Protein AF-A0A948QYW9-F1 (afdb_monomer_lite)

Structure (mmCIF, N/CA/C/O backbone):
data_AF-A0A948QYW9-F1
#
_entry.id   AF-A0A948QYW9-F1
#
loop_
_atom_site.group_PDB
_atom_site.id
_atom_site.type_symbol
_atom_site.label_atom_id
_atom_site.label_alt_id
_atom_site.label_comp_id
_atom_site.label_asym_id
_atom_site.label_entity_id
_atom_site.label_seq_id
_atom_site.pdbx_PDB_ins_code
_atom_site.Cartn_x
_atom_site.Cartn_y
_atom_site.Cartn_z
_atom_site.occupancy
_atom_site.B_iso_or_equiv
_atom_site.auth_seq_id
_atom_site.auth_comp_id
_atom_site.auth_asym_id
_atom_site.auth_atom_id
_atom_site.pdbx_PDB_model_num
ATOM 1 N N . GLY A 1 1 ? -10.406 -4.459 -4.417 1.00 82.38 1 GLY A N 1
ATOM 2 C CA . GLY A 1 1 ? -9.027 -4.990 -4.497 1.00 82.38 1 GLY A CA 1
ATOM 3 C C . GLY A 1 1 ? -8.534 -5.099 -3.079 1.00 82.38 1 GLY A C 1
ATOM 4 O O . GLY A 1 1 ? -8.636 -4.100 -2.381 1.00 82.38 1 GLY A O 1
ATOM 5 N N . TRP A 1 2 ? -8.068 -6.275 -2.646 1.00 90.50 2 TRP A N 1
ATOM 6 C CA . TRP A 1 2 ? -8.115 -6.686 -1.231 1.00 90.50 2 TRP A CA 1
ATOM 7 C C . TRP A 1 2 ? -7.677 -5.621 -0.209 1.00 90.50 2 TRP A C 1
ATOM 9 O O . TRP A 1 2 ? -8.392 -5.369 0.759 1.00 90.50 2 TRP A O 1
ATOM 19 N N . TYR A 1 3 ? -6.552 -4.936 -0.434 1.00 90.06 3 TYR A N 1
ATOM 20 C CA . TYR A 1 3 ? -6.045 -3.932 0.509 1.00 90.06 3 TYR A CA 1
ATOM 21 C C . TYR A 1 3 ? -6.935 -2.679 0.601 1.00 90.06 3 TYR A C 1
ATOM 23 O O . TYR A 1 3 ? -7.117 -2.141 1.691 1.00 90.06 3 TYR A O 1
ATOM 31 N N . LYS A 1 4 ? -7.541 -2.234 -0.510 1.00 91.19 4 LYS A N 1
ATOM 32 C CA . LYS A 1 4 ? -8.491 -1.105 -0.524 1.00 91.19 4 LYS A CA 1
ATOM 33 C C . LYS A 1 4 ? -9.770 -1.464 0.227 1.00 91.19 4 LYS A C 1
ATOM 35 O O . LYS A 1 4 ? -10.276 -0.657 1.004 1.00 91.19 4 LYS A O 1
ATOM 40 N N . ASP A 1 5 ? -10.243 -2.693 0.034 1.00 95.38 5 ASP A N 1
ATOM 41 C CA . ASP A 1 5 ? -11.458 -3.193 0.677 1.00 95.38 5 ASP A CA 1
ATOM 42 C C . ASP A 1 5 ? -11.230 -3.303 2.193 1.00 95.38 5 ASP A C 1
ATOM 44 O O . ASP A 1 5 ? -12.045 -2.830 2.981 1.00 95.38 5 ASP A O 1
ATOM 48 N N . ARG A 1 6 ? -10.063 -3.809 2.618 1.00 92.94 6 ARG A N 1
ATOM 49 C CA . ARG A 1 6 ? -9.656 -3.850 4.032 1.00 92.94 6 ARG A CA 1
ATOM 50 C C . ARG A 1 6 ? -9.613 -2.459 4.668 1.00 92.94 6 ARG A C 1
ATOM 52 O O . ARG A 1 6 ? -10.169 -2.282 5.750 1.00 92.94 6 ARG A O 1
ATOM 59 N N . ILE A 1 7 ? -8.975 -1.490 4.005 1.00 94.00 7 ILE A N 1
ATOM 60 C CA . ILE A 1 7 ? -8.888 -0.092 4.467 1.00 94.00 7 ILE A CA 1
ATOM 61 C C . ILE A 1 7 ? -10.289 0.494 4.667 1.00 94.00 7 ILE A C 1
ATOM 63 O O . ILE A 1 7 ? -10.559 1.107 5.701 1.00 94.00 7 ILE A O 1
ATOM 67 N N . SER A 1 8 ? -11.190 0.252 3.710 1.00 95.06 8 SER A N 1
ATOM 68 C CA . SER A 1 8 ? -12.576 0.720 3.761 1.00 95.06 8 SER A CA 1
ATOM 69 C C . SER A 1 8 ? -13.369 0.066 4.900 1.00 95.06 8 SER A C 1
ATOM 71 O O . SER A 1 8 ? -13.900 0.766 5.763 1.00 95.06 8 SER A O 1
ATOM 73 N N . VAL A 1 9 ? -13.378 -1.270 4.974 1.00 96.31 9 VAL A N 1
ATOM 74 C CA . VAL A 1 9 ? -14.116 -2.040 5.993 1.00 96.31 9 VAL A CA 1
ATOM 75 C C . VAL A 1 9 ? -13.648 -1.692 7.406 1.00 96.31 9 VAL A C 1
ATOM 77 O O . VAL A 1 9 ? -14.464 -1.531 8.313 1.00 96.31 9 VAL A O 1
ATOM 80 N N . LYS A 1 10 ? -12.336 -1.520 7.603 1.00 95.12 10 LYS A N 1
ATOM 81 C CA . LYS A 1 10 ? -11.750 -1.152 8.901 1.00 95.12 10 LYS A CA 1
ATOM 82 C C 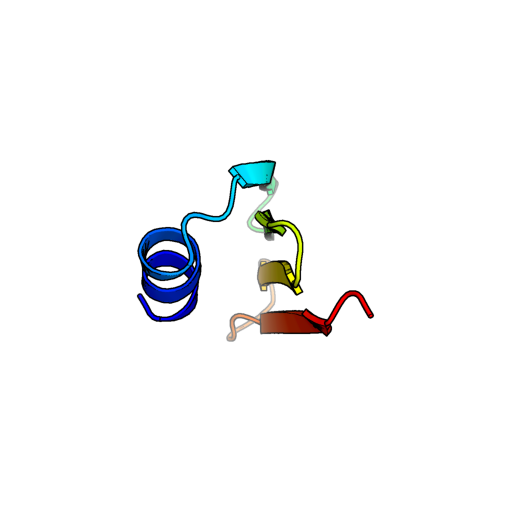. LYS A 1 10 ? -11.789 0.348 9.196 1.00 95.12 10 LYS A C 1
ATOM 84 O O . LYS A 1 10 ? -11.224 0.767 10.212 1.00 95.12 10 LYS A O 1
ATOM 89 N N . LYS A 1 11 ? -12.438 1.141 8.332 1.00 95.88 11 LYS A N 1
ATOM 90 C CA . LYS A 1 11 ? -12.582 2.601 8.445 1.00 95.88 11 LYS A CA 1
ATOM 91 C C . LYS A 1 11 ? -11.242 3.287 8.736 1.00 95.88 11 LYS A C 1
ATOM 93 O O . LYS A 1 11 ? -11.145 4.153 9.604 1.00 95.88 11 LYS A O 1
ATOM 98 N N . MET A 1 12 ? -10.188 2.839 8.058 1.00 96.88 12 MET A N 1
ATOM 99 C CA . MET A 1 12 ? -8.846 3.384 8.227 1.00 96.88 12 MET A CA 1
ATOM 100 C C . MET A 1 12 ? -8.743 4.743 7.537 1.00 96.88 12 MET A C 1
ATOM 102 O O . MET A 1 12 ? -9.184 4.912 6.402 1.00 96.88 12 MET A O 1
ATOM 106 N N . GLY A 1 13 ? -8.128 5.709 8.215 1.00 96.69 13 GLY A N 1
ATOM 107 C CA . GLY A 1 13 ? -7.809 7.001 7.621 1.00 96.69 13 GLY A CA 1
ATOM 108 C C . GLY A 1 13 ? -6.543 6.896 6.779 1.00 96.69 13 GLY A C 1
ATOM 109 O O . GLY A 1 13 ? -5.532 6.373 7.258 1.00 96.69 13 GLY A O 1
ATOM 110 N N . ILE A 1 14 ? -6.582 7.412 5.550 1.00 96.31 14 ILE A N 1
ATOM 111 C CA . ILE A 1 14 ? -5.393 7.508 4.698 1.00 96.31 14 ILE A CA 1
ATOM 112 C C . ILE A 1 14 ? -4.390 8.463 5.351 1.00 96.31 14 ILE A C 1
ATOM 114 O O . ILE A 1 14 ? -4.745 9.568 5.759 1.00 96.31 14 ILE A O 1
ATOM 118 N N . LYS A 1 15 ? -3.147 8.005 5.494 1.00 96.31 15 LYS A N 1
ATOM 119 C CA . LYS A 1 15 ? -2.032 8.754 6.090 1.00 96.31 15 LYS A CA 1
ATOM 120 C C . LYS A 1 15 ? -1.060 9.248 5.042 1.00 96.31 15 LYS A C 1
ATOM 122 O O . LYS A 1 15 ? -0.585 10.370 5.140 1.00 96.31 15 LYS A O 1
ATOM 127 N N . ASN A 1 16 ? -0.785 8.412 4.052 1.00 94.56 16 ASN A N 1
ATOM 128 C CA . ASN A 1 16 ? 0.068 8.776 2.943 1.00 94.56 16 ASN A CA 1
ATOM 129 C C . ASN A 1 16 ? -0.464 8.136 1.667 1.00 94.56 16 ASN A C 1
ATOM 131 O O . ASN A 1 16 ? -0.910 6.986 1.679 1.00 94.56 16 ASN A O 1
ATOM 135 N N . PHE A 1 17 ? -0.419 8.888 0.580 1.00 94.69 17 PHE A N 1
ATOM 136 C CA . PHE A 1 17 ? -0.703 8.376 -0.745 1.00 94.69 17 PHE A CA 1
ATOM 137 C C . PHE A 1 17 ? 0.240 9.056 -1.726 1.00 94.69 17 PHE A C 1
ATOM 139 O O . PHE A 1 17 ? 0.102 10.243 -2.010 1.00 94.69 17 PHE A O 1
ATOM 146 N N . ILE A 1 18 ? 1.220 8.296 -2.200 1.00 94.88 18 ILE A N 1
ATOM 147 C CA . ILE A 1 18 ? 2.217 8.746 -3.164 1.00 94.88 18 ILE A CA 1
ATOM 148 C C . ILE A 1 18 ? 2.101 7.846 -4.380 1.00 94.88 18 ILE A C 1
ATOM 150 O O . ILE A 1 18 ? 2.043 6.625 -4.256 1.00 94.88 18 ILE A O 1
ATOM 154 N N . GLN A 1 19 ? 2.080 8.461 -5.550 1.00 94.25 19 GLN A N 1
ATOM 155 C CA . GLN A 1 19 ? 2.124 7.782 -6.830 1.00 94.25 19 GLN A CA 1
ATOM 156 C C . GLN A 1 19 ? 3.126 8.523 -7.700 1.00 94.25 19 GLN A C 1
ATOM 158 O O . GLN A 1 19 ? 2.972 9.717 -7.955 1.00 94.25 19 GLN A O 1
ATOM 163 N N . THR A 1 20 ? 4.160 7.818 -8.135 1.00 94.38 20 THR A N 1
ATOM 164 C CA . THR A 1 20 ? 5.177 8.342 -9.037 1.00 94.38 20 THR A CA 1
ATOM 165 C C . THR A 1 20 ? 5.291 7.452 -10.264 1.00 94.38 20 THR A C 1
ATOM 167 O O . THR A 1 20 ? 5.187 6.224 -10.195 1.00 94.38 20 THR A O 1
ATOM 170 N N . ASN A 1 21 ? 5.485 8.107 -11.404 1.00 92.25 21 ASN A N 1
ATOM 171 C CA . ASN A 1 21 ? 5.821 7.478 -12.667 1.00 92.25 21 ASN A CA 1
ATOM 172 C C . ASN A 1 21 ? 6.894 8.331 -13.344 1.00 92.25 21 ASN A C 1
ATOM 174 O O . ASN A 1 21 ? 6.613 9.463 -13.738 1.00 92.25 21 ASN A O 1
ATOM 178 N N . THR A 1 22 ? 8.106 7.795 -13.456 1.00 91.88 22 THR A N 1
ATOM 179 C CA . THR A 1 22 ? 9.239 8.502 -14.056 1.00 91.88 22 THR A CA 1
ATOM 180 C C . THR A 1 22 ? 10.067 7.537 -14.887 1.00 91.88 22 THR A C 1
ATOM 182 O O . THR A 1 22 ? 10.584 6.551 -14.360 1.00 91.88 22 THR A O 1
ATOM 185 N N . ASN A 1 23 ? 10.251 7.856 -16.173 1.00 87.38 23 ASN A N 1
ATOM 186 C CA . ASN A 1 23 ? 11.085 7.087 -17.105 1.00 87.38 23 ASN A CA 1
ATOM 187 C C . ASN A 1 23 ? 10.758 5.581 -17.085 1.00 87.38 23 ASN A C 1
ATOM 189 O O . ASN A 1 23 ? 11.651 4.756 -16.924 1.00 87.38 23 ASN A O 1
ATOM 193 N N . GLY A 1 24 ? 9.464 5.242 -17.142 1.00 84.56 24 GLY A N 1
ATOM 194 C CA . GLY A 1 24 ? 8.978 3.856 -17.131 1.00 84.56 24 GLY A CA 1
ATOM 195 C C . GLY A 1 24 ? 8.971 3.175 -15.755 1.00 84.56 24 GLY A C 1
ATOM 196 O O . GLY A 1 24 ? 8.406 2.092 -15.613 1.00 84.56 24 GLY A O 1
ATOM 197 N N . ASN A 1 25 ? 9.527 3.812 -14.718 1.00 90.75 25 ASN A N 1
ATOM 198 C CA . ASN A 1 25 ? 9.475 3.310 -13.347 1.00 90.75 25 ASN A CA 1
ATOM 199 C C .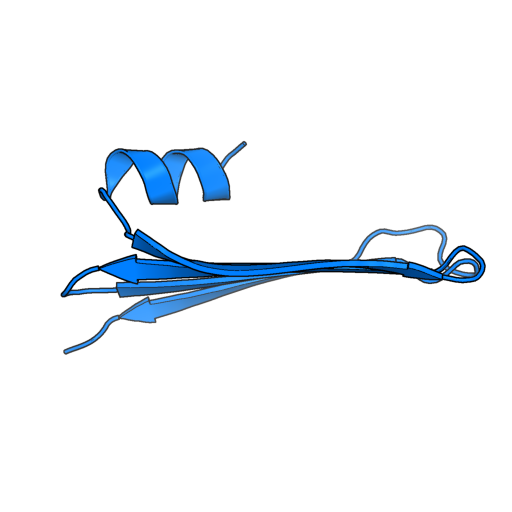 ASN A 1 25 ? 8.201 3.777 -12.644 1.00 90.75 25 ASN A C 1
ATOM 201 O O . ASN A 1 25 ? 7.906 4.971 -12.624 1.00 90.75 25 ASN A O 1
ATOM 205 N N . TYR A 1 26 ? 7.509 2.848 -11.994 1.00 93.75 26 TYR A N 1
ATOM 206 C CA . TYR A 1 26 ? 6.323 3.092 -11.183 1.00 93.75 26 TYR A CA 1
ATOM 207 C C . TYR A 1 26 ? 6.625 2.823 -9.709 1.00 93.75 26 TYR A C 1
ATOM 209 O O . TYR A 1 26 ? 7.164 1.768 -9.374 1.00 93.75 26 TYR A O 1
ATOM 217 N N . SER A 1 27 ? 6.214 3.737 -8.829 1.00 94.50 27 SER A N 1
ATOM 218 C CA . SER A 1 27 ? 6.176 3.509 -7.381 1.00 94.50 27 SER A CA 1
ATOM 219 C C . SER A 1 27 ? 4.891 4.095 -6.799 1.00 94.50 27 SER A C 1
ATOM 221 O O . SER A 1 27 ? 4.607 5.285 -6.933 1.00 94.50 27 SER A O 1
ATOM 223 N N . ASN A 1 28 ? 4.079 3.246 -6.173 1.00 95.25 28 ASN A N 1
ATOM 224 C CA . ASN A 1 28 ? 2.890 3.658 -5.441 1.00 95.25 28 ASN A CA 1
ATOM 225 C C . ASN A 1 28 ? 3.025 3.249 -3.980 1.00 95.25 28 ASN A C 1
ATOM 227 O O . ASN A 1 28 ? 3.154 2.065 -3.672 1.00 95.25 28 ASN A O 1
ATOM 231 N N . LEU A 1 29 ? 2.896 4.219 -3.086 1.00 96.25 29 LEU A N 1
ATOM 232 C CA . LEU A 1 29 ? 2.801 4.013 -1.652 1.00 96.25 29 LEU A CA 1
ATOM 233 C C . LEU A 1 29 ? 1.407 4.422 -1.187 1.00 96.25 29 LEU A C 1
ATOM 235 O O . LEU A 1 29 ? 1.018 5.582 -1.305 1.00 96.25 29 LEU A O 1
ATOM 239 N N . LEU A 1 30 ? 0.676 3.485 -0.596 1.00 96.88 30 LEU A N 1
ATOM 240 C CA . LEU A 1 30 ? -0.548 3.764 0.144 1.00 96.88 30 LEU A CA 1
ATOM 241 C C . LEU A 1 30 ? -0.346 3.359 1.598 1.00 96.88 30 LEU A C 1
ATOM 243 O O . LEU A 1 30 ? -0.109 2.192 1.898 1.00 96.88 30 LEU A O 1
ATOM 247 N N . GLN A 1 31 ? -0.499 4.313 2.504 1.00 97.50 31 GLN A N 1
ATOM 248 C CA . GLN A 1 31 ? -0.487 4.064 3.935 1.00 97.50 31 GLN A CA 1
ATOM 249 C C . GLN A 1 31 ? -1.805 4.510 4.550 1.00 97.50 31 GLN A C 1
ATOM 251 O O . GLN A 1 31 ? -2.258 5.634 4.327 1.00 97.50 31 GLN A O 1
ATOM 256 N N . ALA A 1 32 ? -2.405 3.649 5.363 1.00 97.75 32 ALA A N 1
ATOM 257 C CA . ALA A 1 32 ? -3.618 3.953 6.104 1.00 97.75 32 ALA A CA 1
ATOM 258 C C . ALA A 1 32 ? -3.521 3.402 7.526 1.00 97.75 32 ALA A C 1
ATOM 260 O O . ALA A 1 32 ? -2.826 2.423 7.784 1.00 97.75 32 ALA A O 1
ATOM 261 N N . ALA A 1 33 ? -4.214 4.037 8.465 1.00 97.38 33 ALA A N 1
ATOM 262 C CA . ALA A 1 33 ? -4.210 3.594 9.851 1.00 97.38 33 ALA A CA 1
ATOM 263 C C . ALA A 1 33 ? -5.547 3.865 10.539 1.00 97.38 33 ALA A C 1
ATOM 265 O O . ALA A 1 33 ? -6.253 4.826 10.221 1.00 97.38 33 ALA A O 1
ATOM 266 N N . ASN A 1 34 ? -5.866 3.032 11.522 1.00 95.69 34 ASN A N 1
ATOM 267 C CA . ASN A 1 34 ? -6.864 3.315 12.548 1.00 95.69 34 ASN A CA 1
ATOM 268 C C . ASN A 1 34 ? -6.213 3.185 13.938 1.00 95.69 34 ASN A C 1
ATOM 270 O O . ASN A 1 34 ? -4.991 3.165 14.049 1.00 95.69 34 ASN A O 1
ATOM 274 N N . LYS A 1 35 ? -7.021 3.134 15.003 1.00 94.94 35 LYS A N 1
ATOM 275 C CA . LYS A 1 35 ? -6.515 3.047 16.383 1.00 94.94 35 LYS A CA 1
ATOM 276 C C . LYS A 1 35 ? -5.757 1.747 16.693 1.00 94.94 35 LYS A C 1
ATOM 278 O O . LYS A 1 35 ? -4.969 1.746 17.623 1.00 94.94 35 LYS A O 1
ATOM 283 N N . ASN A 1 36 ? -5.989 0.682 15.926 1.00 94.75 36 ASN A N 1
ATOM 284 C CA . ASN A 1 36 ? -5.534 -0.672 16.255 1.00 94.75 36 ASN A CA 1
ATOM 285 C C . ASN A 1 36 ? -4.513 -1.215 15.247 1.00 94.75 36 ASN A C 1
ATOM 287 O O . ASN A 1 36 ? -3.871 -2.228 15.500 1.00 94.75 36 ASN A O 1
ATOM 291 N N . GLU A 1 37 ? -4.415 -0.617 14.059 1.00 95.38 37 GLU A N 1
ATOM 292 C CA . GLU A 1 37 ? -3.659 -1.180 12.943 1.00 95.38 37 GLU A CA 1
ATOM 293 C C . GLU A 1 37 ? -3.156 -0.081 12.001 1.00 95.38 37 GLU A C 1
ATOM 295 O O . GLU A 1 37 ? -3.860 0.891 11.708 1.00 95.38 37 GLU A O 1
ATOM 300 N N . ASN A 1 38 ? -1.951 -0.289 11.478 1.00 96.31 38 ASN A N 1
ATOM 301 C CA . ASN A 1 38 ? -1.361 0.446 10.368 1.00 96.31 38 ASN A CA 1
ATOM 302 C C . ASN A 1 38 ? -1.135 -0.522 9.203 1.00 96.31 38 ASN A C 1
ATOM 304 O O . ASN A 1 38 ? -0.548 -1.589 9.383 1.00 96.31 38 ASN A O 1
ATOM 308 N N . ILE A 1 39 ? -1.593 -0.143 8.015 1.00 96.69 39 ILE A N 1
ATOM 309 C CA . ILE A 1 39 ? -1.321 -0.855 6.772 1.00 96.69 39 ILE A CA 1
ATOM 310 C C . ILE A 1 39 ? -0.492 0.031 5.847 1.00 96.69 39 ILE A C 1
ATOM 312 O O . ILE A 1 39 ? -0.813 1.201 5.627 1.00 96.69 39 ILE A O 1
ATOM 316 N N . LYS A 1 40 ? 0.556 -0.555 5.272 1.00 97.56 40 LYS A N 1
ATOM 317 C CA . LYS A 1 40 ? 1.408 0.047 4.249 1.00 97.56 40 LYS A CA 1
ATOM 318 C C . LYS A 1 40 ? 1.421 -0.868 3.028 1.00 97.56 40 LYS A C 1
ATOM 320 O O . LYS A 1 40 ? 1.684 -2.060 3.157 1.00 97.56 40 LYS A O 1
ATOM 325 N N . VAL A 1 41 ? 1.105 -0.316 1.864 1.00 97.31 41 VAL A N 1
ATOM 326 C CA . VAL A 1 41 ? 1.096 -1.015 0.578 1.00 97.31 41 VAL A CA 1
ATOM 327 C C . VAL A 1 41 ? 2.058 -0.299 -0.351 1.00 97.31 41 VAL A C 1
ATOM 329 O O . VAL A 1 41 ? 1.873 0.884 -0.634 1.00 97.31 41 VAL A O 1
ATOM 332 N N . GLU A 1 42 ? 3.063 -1.024 -0.815 1.00 97.19 42 GLU A N 1
ATOM 333 C CA . GLU A 1 42 ? 4.105 -0.550 -1.719 1.00 97.19 42 GLU A CA 1
ATOM 334 C C . GLU A 1 42 ? 4.005 -1.351 -3.014 1.00 97.19 42 GLU A C 1
ATOM 336 O O . GLU A 1 42 ? 4.059 -2.579 -2.995 1.00 97.19 42 GLU A O 1
ATOM 341 N N . ILE A 1 43 ? 3.791 -0.660 -4.130 1.00 95.31 43 ILE A N 1
ATOM 342 C CA . ILE A 1 43 ? 3.722 -1.256 -5.464 1.00 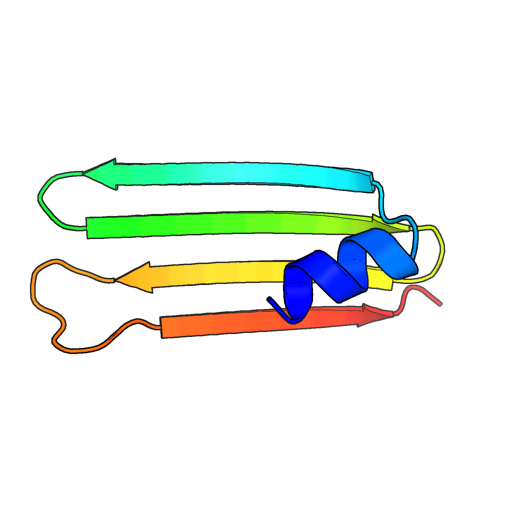95.31 43 ILE A CA 1
ATOM 343 C C . ILE A 1 43 ? 4.828 -0.633 -6.291 1.00 95.31 43 ILE A C 1
ATOM 345 O O . ILE A 1 43 ? 4.796 0.570 -6.539 1.00 95.31 43 ILE A O 1
ATOM 349 N N . GLU A 1 44 ? 5.763 -1.451 -6.751 1.00 96.38 44 GLU A N 1
ATOM 350 C CA . GLU A 1 44 ? 6.907 -0.998 -7.530 1.00 96.38 44 GLU A CA 1
ATOM 351 C C . GLU A 1 44 ? 7.067 -1.820 -8.805 1.00 96.38 44 GLU A C 1
ATOM 353 O O . GLU A 1 44 ? 6.860 -3.037 -8.825 1.00 96.38 44 GLU A O 1
ATOM 358 N N . LYS A 1 45 ? 7.451 -1.139 -9.881 1.00 95.69 45 LYS A N 1
ATOM 359 C CA . LYS A 1 45 ? 7.855 -1.751 -11.145 1.00 95.69 45 LYS A CA 1
ATOM 360 C C . LYS A 1 45 ? 8.924 -0.875 -11.776 1.00 95.69 45 LYS A C 1
ATOM 362 O O . LYS A 1 45 ? 8.657 0.299 -12.027 1.00 95.69 45 LYS A O 1
ATOM 367 N N . LYS A 1 46 ? 10.102 -1.425 -12.058 1.00 94.19 46 LYS A N 1
ATOM 368 C CA . LYS A 1 46 ? 11.074 -0.738 -12.913 1.00 94.19 46 LYS A CA 1
ATOM 369 C C . LYS A 1 46 ? 10.758 -1.001 -14.377 1.00 94.19 46 LYS A C 1
ATOM 371 O O . LYS A 1 46 ? 10.151 -2.017 -14.710 1.00 94.19 46 LYS A O 1
ATOM 376 N N . ASP A 1 47 ? 11.201 -0.102 -15.246 1.00 92.69 47 ASP A N 1
ATOM 377 C CA . ASP A 1 47 ? 11.005 -0.236 -16.696 1.00 92.69 47 ASP A CA 1
ATOM 378 C C . ASP A 1 47 ? 11.594 -1.552 -17.241 1.00 92.69 47 ASP A C 1
ATOM 380 O O . ASP A 1 47 ? 10.998 -2.227 -18.075 1.00 92.69 47 ASP A O 1
ATOM 384 N N . SER A 1 48 ? 12.727 -1.978 -16.676 1.00 93.06 48 SER A N 1
ATOM 385 C CA . SER A 1 48 ? 13.401 -3.238 -17.003 1.00 93.06 48 SER A CA 1
ATOM 386 C C . SER A 1 48 ? 12.729 -4.493 -16.443 1.00 93.06 48 SER A C 1
ATOM 388 O O . SER A 1 48 ? 13.137 -5.599 -16.795 1.00 93.06 48 SER A O 1
ATOM 390 N N . ASP A 1 49 ? 11.771 -4.355 -15.523 1.00 93.06 49 ASP A N 1
ATOM 391 C CA . ASP A 1 49 ? 11.178 -5.504 -14.845 1.00 93.06 49 ASP A CA 1
ATOM 392 C C . ASP A 1 49 ? 10.062 -6.100 -15.709 1.00 93.06 49 ASP A C 1
ATOM 394 O O . ASP A 1 49 ? 9.187 -5.397 -16.213 1.00 93.06 49 ASP A O 1
ATOM 398 N N . ASP A 1 50 ? 10.004 -7.423 -15.812 1.00 93.62 50 ASP A N 1
ATOM 399 C CA . ASP A 1 50 ? 8.864 -8.142 -16.392 1.00 93.62 50 ASP A CA 1
ATOM 400 C C . ASP A 1 50 ? 7.691 -8.248 -15.399 1.00 93.62 50 ASP A C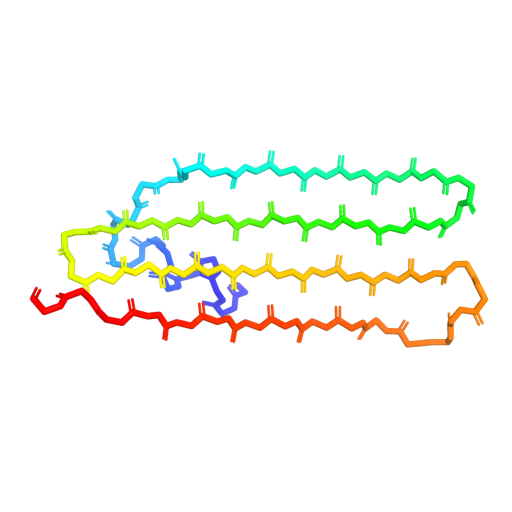 1
ATOM 402 O O . ASP A 1 50 ? 6.529 -8.378 -15.787 1.00 93.62 50 ASP A O 1
ATOM 406 N N . LYS A 1 51 ? 7.981 -8.122 -14.101 1.00 93.94 51 LYS A N 1
ATOM 407 C CA . LYS A 1 51 ? 7.034 -8.307 -12.996 1.00 93.94 51 LYS A CA 1
ATOM 408 C C . LYS A 1 51 ? 6.735 -7.001 -12.264 1.00 93.94 51 LYS A C 1
ATOM 410 O O . LYS A 1 51 ? 7.365 -5.971 -12.488 1.00 93.94 51 LYS A O 1
ATOM 415 N N . VAL A 1 52 ? 5.707 -7.050 -11.421 1.00 94.88 52 VAL A N 1
ATOM 416 C CA . VAL A 1 52 ? 5.330 -5.984 -10.485 1.00 94.88 52 VAL A CA 1
ATOM 417 C C . VAL A 1 52 ? 5.544 -6.522 -9.080 1.00 94.88 52 VAL A C 1
ATOM 419 O O . VAL A 1 52 ? 5.039 -7.597 -8.752 1.00 94.88 52 VAL A O 1
ATOM 422 N N . ASN A 1 53 ? 6.258 -5.772 -8.249 1.00 95.12 53 ASN A N 1
ATOM 423 C CA . ASN A 1 53 ? 6.446 -6.099 -6.845 1.00 95.12 53 ASN A CA 1
ATOM 424 C C . ASN A 1 53 ? 5.364 -5.407 -6.021 1.00 95.12 53 ASN A C 1
ATOM 426 O O . ASN A 1 53 ? 5.169 -4.199 -6.131 1.00 95.12 53 ASN A O 1
ATOM 430 N N . ILE A 1 54 ? 4.649 -6.178 -5.205 1.00 95.31 54 ILE A N 1
ATOM 431 C CA . ILE A 1 54 ? 3.631 -5.662 -4.290 1.00 95.31 54 ILE A CA 1
ATOM 432 C C . ILE A 1 54 ? 3.985 -6.147 -2.890 1.00 95.31 54 ILE A C 1
ATOM 434 O O . ILE A 1 54 ? 3.879 -7.339 -2.604 1.00 95.31 54 ILE A O 1
ATOM 438 N N . LEU A 1 55 ? 4.382 -5.226 -2.017 1.00 96.38 55 LEU A N 1
ATOM 439 C CA . LEU A 1 55 ? 4.620 -5.492 -0.604 1.00 96.38 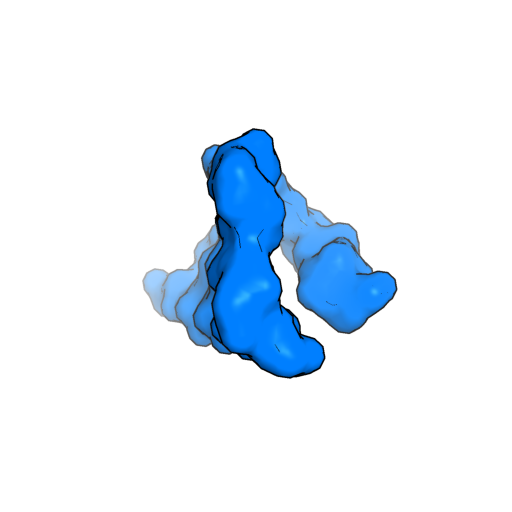55 LEU A CA 1
ATOM 440 C C . LEU A 1 55 ? 3.473 -4.916 0.221 1.00 96.38 55 LEU A C 1
ATOM 442 O O . LEU A 1 55 ? 3.117 -3.744 0.096 1.00 96.38 55 LEU A O 1
ATOM 446 N N . VAL A 1 56 ? 2.898 -5.752 1.082 1.00 96.12 56 VAL A N 1
ATOM 447 C CA . VAL A 1 56 ? 1.858 -5.346 2.025 1.00 96.12 56 VAL A CA 1
ATOM 448 C C . VAL A 1 56 ? 2.335 -5.631 3.439 1.00 96.12 56 VAL A C 1
ATOM 450 O O . VAL A 1 56 ? 2.518 -6.786 3.815 1.00 96.12 56 VAL A O 1
ATOM 453 N N . THR A 1 57 ? 2.475 -4.574 4.231 1.00 97.25 57 THR A N 1
ATOM 454 C CA . THR A 1 57 ? 2.864 -4.648 5.640 1.00 97.25 57 THR A CA 1
ATOM 455 C C . THR A 1 57 ? 1.681 -4.250 6.506 1.00 97.25 57 THR A C 1
ATOM 457 O O . THR A 1 57 ? 1.089 -3.187 6.310 1.00 97.25 57 THR A O 1
ATOM 460 N N . ILE A 1 58 ? 1.338 -5.103 7.469 1.00 95.56 58 ILE A N 1
ATOM 461 C CA . ILE A 1 58 ? 0.267 -4.867 8.437 1.00 95.56 58 ILE A CA 1
ATOM 462 C C . ILE A 1 58 ? 0.868 -4.937 9.835 1.00 95.56 58 ILE A C 1
ATOM 464 O O . ILE A 1 58 ? 1.338 -5.991 10.255 1.00 95.56 58 ILE A O 1
ATOM 468 N N . ASN A 1 59 ? 0.815 -3.816 10.550 1.00 95.31 59 ASN A N 1
ATOM 469 C CA . ASN A 1 59 ? 1.314 -3.687 11.912 1.00 95.31 59 ASN A CA 1
ATOM 470 C C . ASN A 1 59 ? 0.141 -3.427 12.856 1.00 95.31 59 ASN A C 1
ATOM 472 O O . ASN A 1 59 ? -0.571 -2.434 12.699 1.00 95.31 59 ASN A O 1
ATOM 476 N N . ASN A 1 60 ? -0.041 -4.295 13.849 1.00 93.62 60 ASN A N 1
ATOM 477 C CA . ASN A 1 60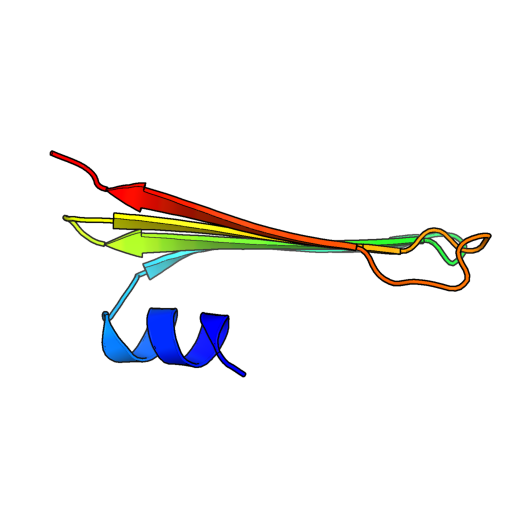 ? -1.007 -4.062 14.919 1.00 93.62 60 ASN A CA 1
ATOM 478 C C . ASN A 1 60 ? -0.394 -3.112 15.952 1.00 93.62 60 ASN A C 1
ATOM 480 O O . ASN A 1 60 ? 0.757 -3.283 16.353 1.00 93.62 60 ASN A O 1
ATOM 484 N N . LEU A 1 61 ? -1.164 -2.110 16.355 1.00 83.12 61 LEU A N 1
ATOM 485 C CA . LEU A 1 61 ? -0.802 -1.150 17.387 1.00 83.12 61 LEU A CA 1
ATOM 486 C C . LEU A 1 61 ? -1.432 -1.668 18.685 1.00 83.12 61 LEU A C 1
ATOM 488 O O . LEU A 1 61 ? -2.658 -1.663 18.806 1.00 83.12 61 LEU A O 1
ATOM 492 N N . LEU A 1 62 ? -0.597 -2.228 19.565 1.00 71.31 62 LEU A N 1
ATOM 493 C CA . LEU A 1 62 ? -0.982 -2.646 20.918 1.00 71.31 62 LEU A CA 1
ATOM 494 C C . LEU A 1 62 ? -1.191 -1.425 21.818 1.00 71.31 62 LEU A C 1
ATOM 496 O O . LEU A 1 62 ? -0.396 -0.466 21.685 1.00 71.31 62 LEU A O 1
#

Radius of gyration: 13.05 Å; chains: 1; bounding box: 28×17×38 Å

Sequence (62 aa):
GWYKDRISVKKMGIKNFIQTNTNGNYSNLLQAANKNENIKVEIEKKDSDDKVNILVTINNLL

Foldseek 3Di:
DVVVVVCVVVVWAWDDWDWDDDPQKTWTWTWTDDPFKIKIWIWIDHNPDPDIDIDIDMDTDD

pLDDT: mean 93.9, std 4.3, range [71.31, 97.75]

Secondary structure (DSSP, 8-state):
-HHHHHHHHTTPEEEEEEEEEETTEEEEEEEEE-SSEEEEEEEEE-TT-SS-EEEEEEEE--